Protein AF-A0A7J2R815-F1 (afdb_monomer)

Structure (mmCIF, N/CA/C/O backbone):
data_AF-A0A7J2R815-F1
#
_entry.id   AF-A0A7J2R815-F1
#
loop_
_atom_site.group_PDB
_atom_site.id
_atom_site.type_symbol
_atom_site.label_atom_id
_atom_site.label_alt_id
_atom_site.label_comp_id
_atom_site.label_asym_id
_atom_site.label_entity_id
_atom_site.label_seq_id
_atom_site.pdbx_PDB_ins_code
_atom_site.Cartn_x
_atom_site.Cartn_y
_atom_site.Cartn_z
_atom_site.occupancy
_atom_site.B_iso_or_equiv
_atom_site.auth_seq_id
_atom_site.auth_comp_id
_atom_site.auth_asym_id
_atom_site.auth_atom_id
_atom_site.pdbx_PDB_model_num
ATOM 1 N N . MET A 1 1 ? -17.327 7.620 0.508 1.00 47.50 1 MET A N 1
ATOM 2 C CA . MET A 1 1 ? -16.252 8.638 0.474 1.00 47.50 1 MET A CA 1
ATOM 3 C C . MET A 1 1 ? -15.097 8.064 -0.323 1.00 47.50 1 MET A C 1
ATOM 5 O O . MET A 1 1 ? -14.736 6.925 -0.070 1.00 47.50 1 MET A O 1
ATOM 9 N N . LYS A 1 2 ? -14.571 8.793 -1.310 1.00 45.84 2 LYS A N 1
ATOM 10 C CA . LYS A 1 2 ? -13.357 8.388 -2.034 1.00 45.84 2 LYS A CA 1
ATOM 11 C C . LYS A 1 2 ? -12.159 8.527 -1.089 1.00 45.84 2 LYS A C 1
ATOM 13 O O . LYS A 1 2 ? -12.088 9.512 -0.357 1.00 45.84 2 LYS A O 1
ATOM 18 N N . SER A 1 3 ? -11.288 7.519 -1.042 1.00 50.12 3 SER A N 1
ATOM 19 C CA . SER A 1 3 ? -10.104 7.509 -0.172 1.00 50.12 3 SER A CA 1
ATOM 20 C C . SER A 1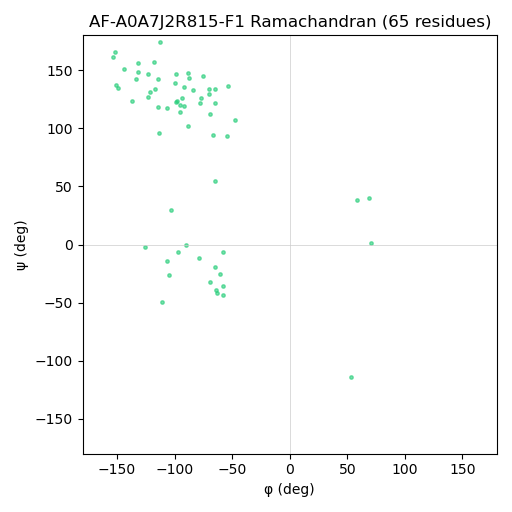 3 ? -9.255 8.775 -0.401 1.00 50.12 3 SER A C 1
ATOM 22 O O . SER A 1 3 ? -9.024 9.112 -1.561 1.00 50.12 3 SER A O 1
ATOM 24 N N . PRO A 1 4 ? -8.746 9.462 0.644 1.00 53.25 4 PRO A N 1
ATOM 25 C CA . PRO A 1 4 ? -7.920 10.675 0.519 1.00 53.25 4 PRO A CA 1
ATOM 26 C C . PRO A 1 4 ? -6.629 10.520 -0.304 1.00 53.25 4 PRO A C 1
ATOM 28 O O . PRO A 1 4 ? -5.931 11.499 -0.546 1.00 53.25 4 PRO A O 1
ATOM 31 N N . LEU A 1 5 ? -6.294 9.301 -0.729 1.00 54.78 5 LEU A N 1
ATOM 32 C CA . 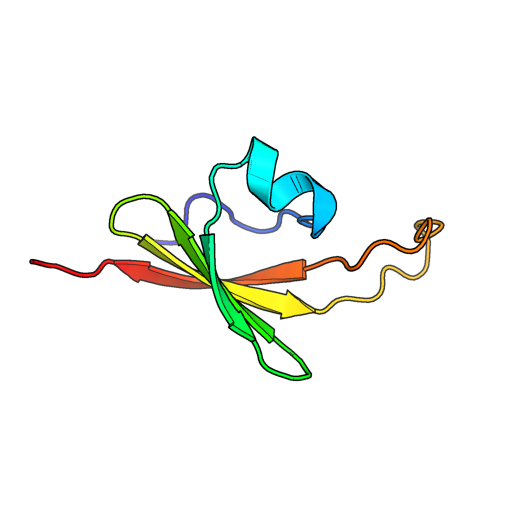LEU A 1 5 ? -5.139 8.991 -1.565 1.00 54.78 5 LEU A CA 1
ATOM 33 C C . LEU A 1 5 ? -5.519 8.735 -3.038 1.00 54.78 5 LEU A C 1
ATOM 35 O O . LEU A 1 5 ? -4.840 7.964 -3.720 1.00 54.78 5 LEU A O 1
ATOM 39 N N . GLU A 1 6 ? -6.594 9.360 -3.541 1.00 53.69 6 GLU A N 1
ATOM 40 C CA . GLU A 1 6 ? -6.969 9.300 -4.961 1.00 53.69 6 GLU A CA 1
ATOM 41 C C . GLU A 1 6 ? -5.745 9.582 -5.865 1.00 53.69 6 GLU A C 1
ATOM 43 O O . GLU A 1 6 ? -5.286 10.713 -6.007 1.00 53.69 6 GLU A O 1
ATOM 48 N N . ARG A 1 7 ? -5.253 8.511 -6.512 1.00 58.81 7 ARG A N 1
ATOM 49 C CA . ARG A 1 7 ? -4.316 8.482 -7.653 1.00 58.81 7 ARG A CA 1
ATOM 50 C C . ARG A 1 7 ? -2.872 8.930 -7.405 1.00 58.81 7 ARG A C 1
ATOM 52 O O . ARG A 1 7 ? -2.261 9.538 -8.282 1.00 58.81 7 ARG A O 1
ATOM 59 N N . ARG A 1 8 ? -2.269 8.566 -6.272 1.00 71.88 8 ARG A N 1
ATOM 60 C CA . ARG A 1 8 ? -0.803 8.629 -6.137 1.00 71.88 8 ARG A CA 1
ATOM 61 C C . ARG A 1 8 ? -0.157 7.295 -6.526 1.00 71.88 8 ARG A C 1
ATOM 63 O O . ARG A 1 8 ? -0.630 6.232 -6.126 1.00 71.88 8 ARG A O 1
ATOM 70 N N . PHE A 1 9 ? 0.927 7.364 -7.298 1.00 83.88 9 PHE A N 1
ATOM 71 C CA . PHE A 1 9 ? 1.881 6.265 -7.405 1.00 83.88 9 PHE A CA 1
ATOM 72 C C . PHE A 1 9 ? 2.752 6.260 -6.151 1.00 83.88 9 PHE A C 1
ATOM 74 O O . PHE A 1 9 ? 3.325 7.291 -5.801 1.00 83.88 9 PHE A O 1
ATOM 81 N N . ILE A 1 10 ? 2.815 5.122 -5.474 1.00 87.94 10 ILE A N 1
ATOM 82 C CA . ILE A 1 10 ? 3.585 4.933 -4.248 1.00 87.94 10 ILE A CA 1
ATOM 83 C C . ILE A 1 10 ? 4.689 3.936 -4.561 1.00 87.94 10 ILE A C 1
ATOM 85 O O . ILE A 1 10 ? 4.404 2.792 -4.925 1.00 87.94 10 ILE A O 1
ATOM 89 N N . ALA A 1 11 ? 5.939 4.361 -4.438 1.00 89.75 11 ALA A N 1
ATOM 90 C CA . ALA A 1 11 ? 7.063 3.448 -4.542 1.00 89.75 11 ALA A CA 1
ATOM 91 C C . ALA A 1 11 ? 7.169 2.610 -3.260 1.00 89.75 11 ALA A C 1
ATOM 93 O O . ALA A 1 11 ? 6.907 3.104 -2.161 1.00 89.75 11 ALA A O 1
ATOM 94 N N . ARG A 1 12 ? 7.574 1.339 -3.361 1.00 88.81 12 ARG A N 1
ATOM 95 C CA . ARG A 1 12 ? 7.738 0.475 -2.178 1.00 88.81 12 ARG A CA 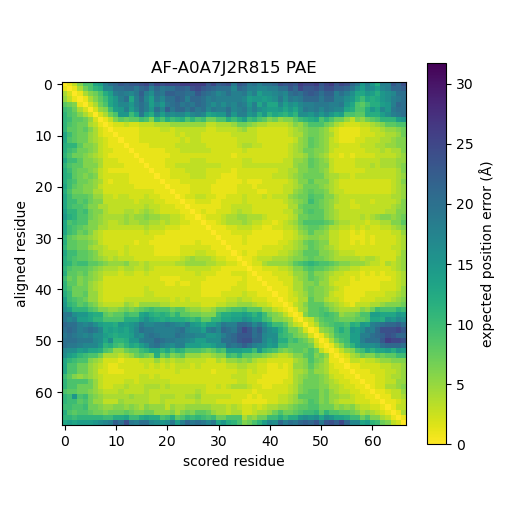1
ATOM 96 C C . ARG A 1 12 ? 8.723 1.078 -1.177 1.00 88.81 12 ARG A C 1
ATOM 98 O O . ARG A 1 12 ? 8.522 0.968 0.030 1.00 88.81 12 ARG A O 1
ATOM 105 N N . SER A 1 13 ? 9.769 1.737 -1.674 1.00 90.62 13 SER A N 1
ATOM 106 C CA . SER A 1 13 ? 10.742 2.452 -0.841 1.00 90.62 13 SER A CA 1
ATOM 107 C C . SER A 1 13 ? 10.126 3.588 -0.007 1.00 90.62 13 SER A C 1
ATOM 109 O O . SER A 1 13 ? 10.643 3.899 1.067 1.00 90.62 13 SER A O 1
ATOM 111 N N . GLU A 1 14 ? 8.994 4.162 -0.432 1.00 91.00 14 GLU A N 1
ATOM 112 C CA . GLU A 1 14 ? 8.283 5.213 0.304 1.00 91.00 14 GLU A CA 1
ATOM 113 C C . GLU A 1 14 ? 7.444 4.668 1.470 1.00 91.00 14 GLU A C 1
ATOM 115 O O . GLU A 1 14 ? 7.008 5.451 2.311 1.00 91.00 14 GLU A O 1
ATOM 120 N N . PHE A 1 15 ? 7.222 3.353 1.587 1.00 93.12 15 PHE A N 1
ATOM 121 C CA . PHE A 1 15 ? 6.315 2.801 2.607 1.00 93.12 15 PHE A CA 1
ATOM 122 C C . PHE A 1 15 ? 6.724 3.186 4.027 1.00 93.12 15 PHE A C 1
ATOM 124 O O . PHE A 1 15 ? 5.884 3.615 4.814 1.00 93.12 15 PHE A O 1
ATOM 131 N N . LYS A 1 16 ? 8.025 3.120 4.334 1.00 92.31 16 LYS A N 1
ATOM 132 C CA . LYS A 1 16 ? 8.549 3.510 5.650 1.00 92.31 16 LYS A CA 1
ATOM 133 C C . LYS A 1 16 ? 8.330 4.999 5.941 1.00 92.31 16 LYS A C 1
ATOM 135 O O . LYS A 1 16 ? 8.018 5.351 7.070 1.00 92.31 16 LYS A O 1
ATOM 140 N N . LEU A 1 17 ? 8.490 5.857 4.932 1.00 92.31 17 LEU A N 1
ATOM 141 C CA . LEU A 1 17 ? 8.274 7.306 5.043 1.00 92.31 17 LEU A CA 1
ATOM 142 C C . LEU A 1 17 ? 6.792 7.652 5.225 1.00 92.31 17 LEU A C 1
ATOM 144 O O . LEU A 1 17 ? 6.464 8.632 5.883 1.00 92.31 17 LEU A O 1
ATOM 148 N N . LEU A 1 18 ? 5.907 6.852 4.631 1.00 90.31 18 LEU A N 1
ATOM 149 C CA . LEU A 1 18 ? 4.458 7.034 4.684 1.00 90.31 18 LEU A CA 1
ATOM 150 C C . LEU A 1 18 ? 3.792 6.315 5.864 1.00 90.31 18 LEU A C 1
ATOM 152 O O . LEU A 1 18 ? 2.569 6.421 6.004 1.00 90.31 18 LEU A O 1
ATOM 156 N N . GLU A 1 19 ? 4.578 5.619 6.691 1.00 94.56 19 GLU A N 1
ATOM 157 C CA . GLU A 1 19 ? 4.110 4.804 7.820 1.00 94.56 19 GLU A CA 1
ATOM 158 C C . GLU A 1 19 ? 3.128 3.706 7.373 1.00 94.56 19 GLU A C 1
ATOM 160 O O . GLU A 1 19 ? 2.126 3.427 8.028 1.00 94.56 19 GLU A O 1
ATOM 165 N N . LEU A 1 20 ? 3.403 3.106 6.211 1.00 93.38 20 LEU A N 1
ATOM 166 C CA . LEU A 1 20 ? 2.641 1.991 5.658 1.00 93.38 20 LEU A CA 1
ATOM 167 C C . LEU A 1 20 ? 3.265 0.668 6.101 1.00 93.38 20 LEU A C 1
ATOM 169 O O . LEU A 1 20 ? 4.406 0.358 5.756 1.00 93.38 20 LEU A O 1
ATOM 173 N N . GLU A 1 21 ? 2.499 -0.136 6.828 1.00 95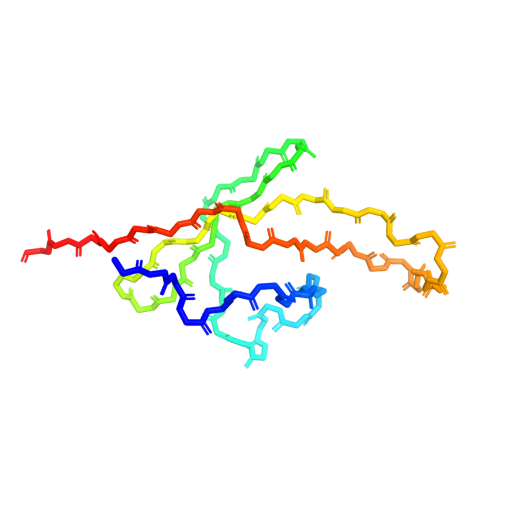.56 21 GLU A N 1
ATOM 174 C CA . GLU A 1 21 ? 2.902 -1.484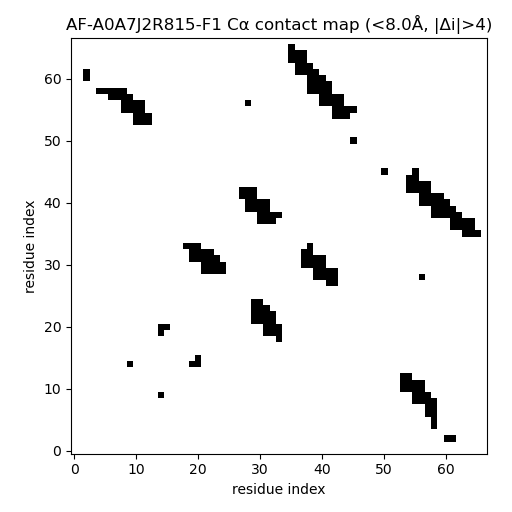 7.233 1.00 95.56 21 GLU A CA 1
ATOM 175 C C . GLU A 1 21 ? 2.393 -2.509 6.215 1.00 95.56 21 GLU A C 1
ATOM 177 O O . GLU A 1 21 ? 1.196 -2.548 5.932 1.00 95.56 21 GLU A O 1
ATOM 182 N N . GLU A 1 22 ? 3.274 -3.355 5.669 1.00 94.81 22 GLU A N 1
ATOM 183 C CA . GLU A 1 22 ? 2.866 -4.476 4.810 1.00 94.81 22 GLU A CA 1
ATOM 184 C C . GLU A 1 22 ? 2.149 -5.545 5.644 1.00 94.81 22 GLU A C 1
ATOM 186 O O . GLU A 1 22 ? 2.650 -5.982 6.678 1.00 94.81 22 GLU A O 1
ATOM 191 N N . ILE A 1 23 ? 0.971 -5.966 5.189 1.00 95.62 23 ILE A N 1
ATOM 192 C CA . ILE A 1 23 ? 0.115 -6.923 5.901 1.00 95.62 23 ILE A CA 1
ATOM 193 C C . ILE A 1 23 ? 0.079 -8.236 5.153 1.00 95.62 23 ILE A C 1
ATOM 195 O O . ILE A 1 23 ? 0.285 -9.297 5.733 1.00 95.62 23 ILE A O 1
ATOM 199 N N . GLU A 1 24 ? -0.174 -8.145 3.852 1.00 95.31 24 GLU A N 1
ATOM 200 C CA . GLU A 1 24 ? -0.272 -9.300 2.984 1.00 95.31 24 GLU A CA 1
ATOM 201 C C . GLU A 1 24 ? 0.143 -8.913 1.573 1.00 95.31 24 GLU A C 1
ATOM 203 O O . GLU A 1 24 ? -0.219 -7.842 1.082 1.00 95.31 24 GLU A O 1
ATOM 208 N N . LYS A 1 25 ? 0.919 -9.781 0.925 1.00 94.19 25 LYS A N 1
ATOM 209 C CA . LYS A 1 25 ? 1.483 -9.535 -0.398 1.00 94.19 25 LYS A CA 1
ATOM 210 C C . LYS A 1 25 ? 1.063 -10.633 -1.362 1.00 94.19 25 LYS A C 1
ATOM 212 O O . LYS A 1 25 ? 1.349 -11.805 -1.134 1.00 94.19 25 LYS A O 1
ATOM 217 N N . PHE A 1 26 ? 0.493 -10.211 -2.481 1.00 93.12 26 PHE A N 1
ATOM 218 C CA . PHE A 1 26 ? 0.153 -11.049 -3.620 1.00 93.12 26 PHE A CA 1
ATOM 219 C C . PHE A 1 26 ? 1.030 -10.675 -4.819 1.00 93.12 26 PHE A C 1
ATOM 221 O O . PHE A 1 26 ? 1.819 -9.727 -4.780 1.00 93.12 26 PHE A O 1
ATOM 228 N N . GLU A 1 27 ? 0.911 -11.436 -5.904 1.00 89.06 27 GLU A N 1
ATOM 229 C CA . GLU A 1 27 ? 1.689 -11.198 -7.122 1.00 89.06 27 GLU A CA 1
ATOM 230 C C . GLU A 1 27 ? 1.372 -9.832 -7.760 1.00 89.06 27 GLU A C 1
ATOM 232 O O . GLU A 1 27 ? 2.279 -9.107 -8.182 1.00 89.06 27 GLU A O 1
ATOM 237 N N . SER A 1 28 ? 0.088 -9.462 -7.789 1.00 89.00 28 SER A N 1
ATOM 238 C CA . SER A 1 28 ? -0.429 -8.281 -8.492 1.00 89.00 28 SER A CA 1
ATOM 239 C C . SER A 1 28 ? -0.839 -7.124 -7.575 1.00 89.00 28 SER A C 1
ATOM 241 O O . SER A 1 28 ? -1.002 -6.002 -8.057 1.00 89.00 28 SER A O 1
ATOM 243 N N . PHE A 1 29 ? -0.976 -7.346 -6.266 1.00 93.25 29 PHE A N 1
ATOM 244 C CA . PHE A 1 29 ? -1.323 -6.302 -5.301 1.00 93.25 29 PHE A CA 1
ATOM 245 C C . PHE A 1 29 ? -0.758 -6.592 -3.905 1.00 93.25 29 PHE A C 1
ATOM 247 O O . PHE A 1 29 ? -0.328 -7.702 -3.600 1.00 93.25 29 PHE A O 1
ATOM 254 N N . ILE A 1 30 ? -0.755 -5.578 -3.048 1.00 95.06 30 ILE A N 1
ATOM 255 C CA . ILE A 1 30 ? -0.352 -5.664 -1.648 1.00 95.06 30 ILE A CA 1
ATOM 256 C C . ILE A 1 30 ? -1.384 -4.956 -0.777 1.00 95.06 30 ILE A C 1
ATOM 258 O O . ILE A 1 30 ? -1.929 -3.923 -1.162 1.00 95.06 30 ILE A O 1
ATOM 262 N N . ILE A 1 31 ? -1.654 -5.511 0.397 1.00 94.50 31 ILE A N 1
ATOM 263 C CA . ILE A 1 31 ? 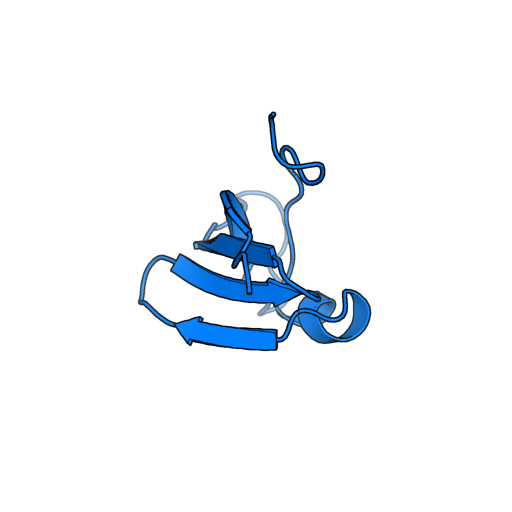-2.475 -4.871 1.416 1.00 94.50 31 ILE A CA 1
ATOM 264 C C . ILE A 1 31 ? -1.530 -4.238 2.429 1.00 94.50 31 ILE A C 1
ATOM 266 O O . ILE A 1 31 ? -0.700 -4.923 3.033 1.00 94.50 31 ILE A O 1
ATOM 270 N N . VAL A 1 32 ? -1.669 -2.929 2.622 1.00 95.19 32 VAL A N 1
ATOM 271 C CA . VAL A 1 32 ? -0.918 -2.178 3.630 1.00 95.19 32 VAL A CA 1
ATOM 272 C C . VAL A 1 32 ? -1.854 -1.563 4.659 1.00 95.19 32 VAL A C 1
ATOM 274 O O . VAL A 1 32 ? -3.041 -1.344 4.407 1.00 95.19 32 VAL A O 1
ATOM 277 N N . ARG A 1 33 ? -1.320 -1.274 5.840 1.00 94.19 33 ARG A N 1
ATOM 278 C CA . ARG A 1 33 ? -2.034 -0.612 6.927 1.00 94.19 33 ARG A CA 1
ATOM 279 C C . ARG A 1 33 ? -1.431 0.750 7.214 1.00 94.19 33 ARG A C 1
ATOM 281 O O . ARG A 1 33 ? -0.214 0.885 7.242 1.00 94.19 33 ARG A O 1
ATOM 288 N N . LYS A 1 34 ? -2.307 1.701 7.527 1.00 92.38 34 LYS A N 1
ATOM 289 C CA . LYS A 1 34 ? -1.971 2.934 8.237 1.00 92.38 34 LYS A CA 1
ATOM 290 C C . LYS A 1 34 ? -3.048 3.194 9.281 1.00 92.38 34 LYS A C 1
ATOM 292 O O . LYS A 1 34 ? -4.227 3.217 8.940 1.00 92.38 34 LYS A O 1
ATOM 297 N N . ASP A 1 35 ? -2.671 3.326 10.547 1.00 90.19 35 ASP A N 1
ATOM 298 C CA . ASP A 1 35 ? -3.611 3.515 11.659 1.00 90.19 35 ASP A CA 1
ATOM 299 C C . ASP A 1 35 ? -4.719 2.435 11.717 1.00 90.19 35 ASP A C 1
ATOM 301 O O . ASP A 1 35 ? -4.446 1.252 11.980 1.00 90.19 35 ASP A O 1
ATOM 305 N N . LYS A 1 36 ? -5.979 2.837 11.493 1.00 89.56 36 LYS A N 1
ATOM 306 C CA . LYS A 1 36 ? -7.170 1.971 11.388 1.00 89.56 36 LYS A CA 1
ATOM 307 C C . LYS A 1 36 ? -7.549 1.641 9.936 1.00 89.56 36 LYS A C 1
ATOM 309 O O . LYS A 1 36 ? -8.439 0.821 9.717 1.00 89.56 36 LYS A O 1
ATOM 314 N N . GLY A 1 37 ? -6.878 2.257 8.967 1.00 90.44 37 GLY A N 1
ATOM 315 C CA . GLY A 1 37 ? -7.109 2.084 7.541 1.00 90.44 37 GLY A CA 1
ATOM 316 C C . GLY A 1 37 ? -6.314 0.924 6.948 1.00 90.44 37 GLY A C 1
ATOM 317 O O . GLY A 1 37 ? -5.161 0.666 7.311 1.00 90.44 37 GLY A O 1
ATOM 318 N N . ARG A 1 38 ? -6.938 0.227 6.004 1.00 93.00 38 ARG A N 1
ATOM 319 C CA . ARG A 1 38 ? -6.321 -0.772 5.134 1.00 93.00 38 ARG A CA 1
ATOM 320 C C . ARG A 1 38 ? -6.426 -0.284 3.699 1.00 93.00 38 ARG A C 1
ATOM 322 O O . ARG A 1 38 ? -7.489 0.158 3.272 1.00 93.00 38 ARG A O 1
ATOM 329 N N . TYR A 1 39 ? -5.323 -0.375 2.969 1.00 92.75 39 TYR A N 1
ATOM 330 C CA . TYR A 1 39 ? -5.225 0.058 1.580 1.00 92.75 39 TYR A CA 1
ATOM 331 C C . TYR A 1 39 ? -4.821 -1.127 0.723 1.00 92.75 39 TYR A C 1
ATOM 333 O O . TYR A 1 39 ? -3.852 -1.819 1.041 1.00 92.75 39 TYR A O 1
ATOM 341 N N . ILE A 1 40 ? -5.540 -1.332 -0.375 1.00 92.81 40 ILE A N 1
ATOM 342 C CA . ILE A 1 40 ? -5.176 -2.307 -1.396 1.00 92.81 40 ILE A CA 1
ATOM 343 C C . ILE A 1 40 ? -4.411 -1.556 -2.481 1.00 92.81 40 ILE A C 1
ATOM 345 O O . ILE A 1 40 ? -4.964 -0.680 -3.151 1.00 92.81 40 ILE A O 1
ATOM 349 N N . LEU A 1 41 ? -3.126 -1.875 -2.630 1.00 92.62 41 LEU A N 1
ATOM 350 C CA . LEU A 1 41 ? -2.239 -1.257 -3.606 1.00 92.62 41 LEU A CA 1
ATOM 351 C C . LEU A 1 41 ? -1.961 -2.234 -4.750 1.00 92.62 41 LEU A C 1
ATOM 353 O O . LEU A 1 41 ? -1.354 -3.280 -4.539 1.00 92.62 41 LEU A O 1
ATOM 357 N N . GLN A 1 42 ? -2.359 -1.898 -5.972 1.00 92.56 42 GLN A N 1
ATOM 358 C CA . GLN A 1 42 ? -2.060 -2.689 -7.162 1.00 92.56 42 GLN A CA 1
ATOM 359 C C . GLN A 1 42 ? -0.680 -2.338 -7.705 1.00 92.56 42 GLN A C 1
ATOM 361 O O . GLN A 1 42 ? -0.355 -1.161 -7.862 1.00 92.56 42 GLN A O 1
ATOM 366 N N . LYS A 1 43 ? 0.124 -3.358 -8.011 1.00 91.19 43 LYS A N 1
ATOM 367 C CA . LYS A 1 43 ? 1.440 -3.194 -8.627 1.00 91.19 43 LYS A CA 1
ATOM 368 C C . LYS A 1 43 ? 1.287 -2.599 -10.027 1.00 91.19 43 LYS A C 1
ATOM 370 O O . LYS A 1 43 ? 0.477 -3.072 -10.819 1.00 91.19 43 LYS A O 1
ATOM 375 N N . VAL A 1 44 ? 2.098 -1.599 -10.347 1.00 88.06 44 VAL A N 1
ATOM 376 C CA . VAL A 1 44 ? 2.107 -0.931 -11.653 1.00 88.06 44 VAL A CA 1
ATOM 377 C C . VAL A 1 44 ? 3.530 -0.817 -12.189 1.00 88.06 44 VAL A C 1
ATOM 379 O O . VAL A 1 44 ? 4.491 -0.681 -11.432 1.00 88.06 44 VAL A O 1
ATOM 382 N N . PHE A 1 45 ? 3.658 -0.864 -13.513 1.00 79.19 45 PHE A N 1
ATOM 383 C CA . PHE A 1 45 ? 4.922 -0.680 -14.222 1.00 79.19 45 PHE A CA 1
ATOM 384 C C . PHE A 1 45 ? 4.840 0.622 -15.025 1.00 79.19 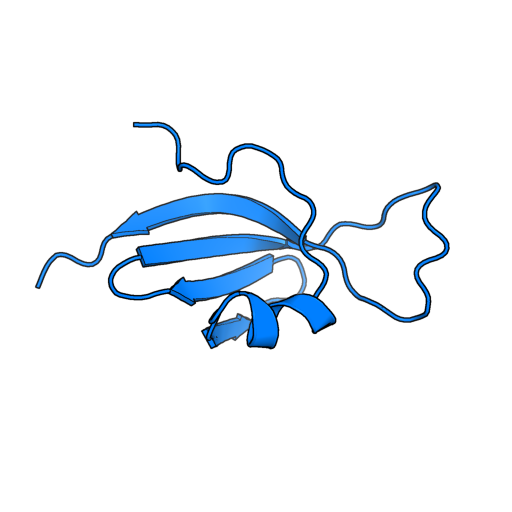45 PHE A C 1
ATOM 386 O O . PHE A 1 45 ? 4.257 0.627 -16.111 1.00 79.19 45 PHE A O 1
ATOM 393 N N . PRO A 1 46 ? 5.337 1.752 -14.494 1.00 65.50 46 PRO A N 1
ATOM 394 C CA . PRO A 1 46 ? 5.313 3.006 -15.233 1.00 65.50 46 PRO A CA 1
ATOM 395 C C . PRO A 1 46 ? 6.206 2.897 -16.477 1.00 65.50 46 PRO A C 1
ATOM 397 O O . PRO A 1 46 ? 7.399 2.639 -16.367 1.00 65.50 46 PRO A O 1
ATOM 400 N N . LEU A 1 47 ? 5.627 3.116 -17.662 1.00 66.00 47 LEU A N 1
ATOM 401 C CA . LEU A 1 47 ? 6.324 3.008 -18.954 1.00 66.00 47 LEU A CA 1
ATOM 402 C C . LEU A 1 47 ? 7.449 4.046 -19.140 1.00 66.00 47 LEU A C 1
ATOM 404 O O . LEU A 1 47 ? 8.301 3.864 -20.002 1.00 66.00 47 LEU A O 1
ATOM 408 N N . SER A 1 48 ? 7.443 5.138 -18.367 1.00 60.62 48 SER A N 1
ATOM 409 C CA . SER A 1 48 ? 8.319 6.303 -18.569 1.00 60.62 48 SER A CA 1
ATOM 410 C C . SER A 1 48 ? 9.146 6.707 -17.348 1.00 60.62 48 SER A C 1
ATOM 412 O O . SER A 1 48 ? 9.907 7.667 -17.420 1.00 60.62 48 SER A O 1
ATOM 414 N N . VAL A 1 49 ? 8.979 6.030 -16.213 1.00 57.44 49 VAL A N 1
ATOM 415 C CA . VAL A 1 49 ? 9.842 6.248 -15.051 1.00 57.44 49 VAL A CA 1
ATOM 416 C C . VAL A 1 49 ? 10.916 5.187 -15.161 1.00 57.44 49 VAL A C 1
ATOM 418 O O . VAL A 1 49 ? 10.583 4.004 -15.174 1.00 57.44 49 VAL A O 1
ATOM 421 N N . GLU A 1 50 ? 12.185 5.588 -15.258 1.00 54.81 50 GLU A N 1
ATOM 422 C CA . GLU A 1 50 ? 13.298 4.681 -14.987 1.00 54.81 50 GLU A CA 1
ATOM 423 C C . GLU A 1 50 ? 13.062 4.106 -13.591 1.00 54.81 50 GLU A C 1
ATOM 425 O O . GLU A 1 50 ? 13.368 4.729 -12.572 1.00 54.81 50 GLU A O 1
ATOM 430 N N . ALA A 1 51 ? 12.418 2.943 -13.530 1.00 58.44 51 ALA A N 1
ATOM 431 C CA . ALA A 1 51 ? 12.227 2.220 -12.300 1.00 58.44 51 ALA A CA 1
ATOM 432 C C . ALA A 1 51 ? 13.632 1.793 -11.896 1.00 58.44 51 ALA A C 1
ATOM 434 O O . ALA A 1 51 ? 14.150 0.799 -12.400 1.00 58.44 51 ALA A O 1
ATOM 435 N N . LYS A 1 52 ? 14.283 2.602 -11.052 1.00 60.97 52 LYS A N 1
ATOM 436 C CA . LYS A 1 52 ? 15.608 2.361 -10.466 1.00 60.97 52 LYS A CA 1
ATOM 437 C C . LYS A 1 52 ? 15.564 1.140 -9.533 1.00 60.97 52 LYS A C 1
ATOM 439 O O . LYS A 1 52 ? 15.846 1.248 -8.347 1.00 60.97 52 LYS A O 1
ATOM 444 N N . GLY A 1 53 ? 15.104 -0.001 -10.039 1.00 71.06 53 GLY A N 1
ATOM 445 C CA . GLY A 1 53 ? 14.816 -1.220 -9.290 1.00 71.06 53 GLY A CA 1
ATOM 446 C C . GLY A 1 53 ? 13.597 -1.154 -8.366 1.00 71.06 53 GLY A C 1
ATOM 447 O O . GLY A 1 53 ? 13.330 -2.139 -7.683 1.00 71.06 53 GLY A O 1
ATOM 448 N N . ASP A 1 54 ? 12.861 -0.038 -8.317 1.00 82.25 54 ASP A N 1
ATOM 449 C CA . ASP A 1 54 ? 11.749 0.118 -7.375 1.00 82.25 54 ASP A CA 1
ATOM 450 C C . ASP A 1 54 ? 10.416 -0.407 -7.929 1.00 82.25 54 ASP A C 1
ATOM 452 O O . ASP A 1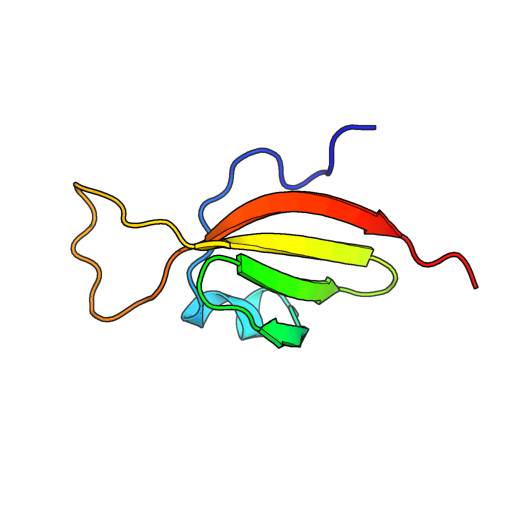 54 ? 10.139 -0.338 -9.130 1.00 82.25 54 ASP A O 1
ATOM 456 N N . ILE A 1 55 ? 9.581 -0.929 -7.031 1.00 87.44 55 ILE A N 1
ATOM 457 C CA . ILE A 1 55 ? 8.250 -1.441 -7.353 1.00 87.44 55 ILE A CA 1
ATOM 458 C C . ILE A 1 55 ? 7.236 -0.358 -7.021 1.00 87.44 55 ILE A C 1
ATOM 460 O O . ILE A 1 55 ? 7.144 0.089 -5.879 1.00 87.44 55 ILE A O 1
ATOM 464 N N . TRP A 1 56 ? 6.444 0.020 -8.014 1.00 89.81 56 TRP A N 1
ATOM 465 C CA . TRP A 1 56 ? 5.427 1.048 -7.874 1.00 89.81 56 TRP A CA 1
ATOM 466 C C . TRP A 1 56 ? 4.054 0.431 -7.665 1.00 89.81 56 TRP A C 1
ATOM 468 O O . TRP A 1 56 ? 3.737 -0.622 -8.225 1.00 89.81 56 TRP A O 1
ATOM 478 N N . TYR A 1 57 ? 3.228 1.120 -6.888 1.00 91.06 57 TYR A N 1
ATOM 479 C CA . TYR A 1 57 ? 1.849 0.738 -6.648 1.00 91.06 57 TYR A CA 1
ATOM 480 C C . TYR A 1 57 ? 0.896 1.917 -6.818 1.00 91.06 57 TYR A C 1
ATOM 482 O O . TYR A 1 57 ? 1.279 3.073 -6.652 1.00 91.06 57 TYR A O 1
ATOM 490 N N . THR A 1 58 ? -0.365 1.625 -7.112 1.00 89.31 58 THR A N 1
ATOM 491 C CA . THR A 1 58 ? -1.471 2.584 -7.042 1.00 89.31 58 THR A CA 1
ATOM 492 C C . THR A 1 58 ? -2.548 2.058 -6.105 1.00 89.31 58 THR A C 1
ATOM 494 O O . THR A 1 58 ? -2.748 0.850 -6.012 1.00 89.31 58 THR A O 1
ATOM 497 N N . ILE A 1 59 ? -3.238 2.941 -5.392 1.00 89.81 59 ILE A N 1
ATOM 498 C CA . ILE A 1 59 ? -4.320 2.536 -4.490 1.00 89.81 59 ILE A CA 1
ATOM 499 C C . ILE A 1 59 ? -5.565 2.248 -5.317 1.00 89.81 59 ILE A C 1
ATOM 501 O O . ILE A 1 59 ? -6.053 3.130 -6.023 1.00 89.81 59 ILE A O 1
ATOM 505 N N . ILE A 1 60 ? -6.075 1.024 -5.203 1.00 89.62 60 ILE A N 1
ATOM 506 C CA . ILE A 1 60 ? -7.297 0.594 -5.890 1.00 89.62 60 ILE A CA 1
ATOM 507 C C . ILE A 1 60 ? -8.496 0.505 -4.951 1.00 89.62 60 ILE A C 1
ATOM 509 O O . ILE A 1 60 ? -9.622 0.674 -5.407 1.00 89.62 60 ILE A O 1
ATOM 513 N N . ASP A 1 61 ? -8.264 0.286 -3.655 1.00 89.12 61 ASP A N 1
ATOM 514 C CA . ASP A 1 61 ? -9.338 0.226 -2.668 1.00 89.12 61 ASP A CA 1
ATOM 515 C C . ASP A 1 61 ? -8.858 0.608 -1.261 1.00 89.12 61 ASP A C 1
ATOM 517 O O . ASP A 1 61 ? -7.657 0.603 -0.959 1.00 89.12 61 ASP A O 1
ATOM 521 N N . TYR A 1 62 ? -9.814 0.951 -0.404 1.00 88.75 62 TYR A N 1
ATOM 522 C CA . TYR A 1 62 ? -9.612 1.383 0.969 1.00 88.75 62 TYR A CA 1
ATOM 523 C C . TYR A 1 62 ? -10.788 0.982 1.855 1.00 88.75 62 TYR A C 1
ATOM 525 O O . TYR A 1 62 ? -11.942 1.252 1.527 1.00 88.75 62 TYR A O 1
ATOM 533 N N . TYR A 1 63 ? -10.484 0.452 3.037 1.00 87.94 63 TYR A N 1
ATOM 534 C CA . TYR A 1 63 ? -11.480 0.214 4.076 1.00 87.94 63 TYR A CA 1
ATOM 535 C C . TYR A 1 63 ? -10.910 0.471 5.471 1.00 87.94 63 TYR A C 1
ATOM 537 O O . TYR A 1 63 ? -9.718 0.298 5.726 1.00 87.94 63 TYR A O 1
ATOM 545 N N . GLU A 1 64 ? -11.774 0.876 6.397 1.00 90.19 64 GLU A N 1
ATOM 546 C CA . GLU A 1 64 ? -11.425 1.061 7.806 1.00 90.19 64 GLU A CA 1
ATOM 547 C C . GLU A 1 64 ? -11.877 -0.136 8.630 1.00 90.19 64 GLU A C 1
ATOM 549 O O . GLU A 1 64 ? -12.981 -0.652 8.458 1.00 90.19 64 GLU A O 1
ATOM 554 N N . VAL A 1 65 ? -11.031 -0.561 9.565 1.00 85.69 65 VAL A N 1
ATOM 555 C CA . VAL A 1 65 ? -11.411 -1.567 10.555 1.00 85.69 65 VAL A CA 1
ATOM 556 C C . VAL A 1 65 ? -12.024 -0.842 11.750 1.00 85.69 65 VAL A C 1
ATOM 558 O O . VAL A 1 65 ? -11.309 -0.268 12.577 1.00 85.69 65 VAL A O 1
ATOM 561 N N . LEU A 1 66 ? -13.356 -0.858 11.827 1.00 82.06 66 LEU A N 1
ATOM 562 C CA . LEU A 1 66 ? -14.099 -0.415 13.004 1.00 82.06 66 LEU A CA 1
ATOM 563 C C . LEU A 1 66 ? -13.850 -1.433 14.125 1.00 82.06 66 LEU A C 1
ATOM 565 O O . LEU A 1 66 ? -14.225 -2.598 14.004 1.00 82.06 66 LEU A O 1
ATOM 569 N N . LYS A 1 67 ? -13.136 -1.003 15.165 1.00 64.88 67 LYS A N 1
ATOM 570 C CA . LYS A 1 67 ? -13.037 -1.738 16.429 1.00 64.88 67 LYS A CA 1
ATOM 571 C C . LYS A 1 67 ? -14.216 -1.395 17.318 1.00 64.88 67 LYS A C 1
ATOM 573 O O . LYS A 1 67 ? -14.593 -0.201 17.307 1.00 64.88 67 LYS A O 1
#

Solvent-accessible surface area (backbone atoms only — not comparable to full-atom values): 4133 Å² total; per-residue (Å²): 133,82,62,97,62,79,81,47,80,43,46,58,84,46,27,74,81,69,56,44,42,84,74,49,78,58,97,60,34,34,35,31,34,45,97,57,37,37,37,36,27,35,60,50,81,66,93,82,55,85,61,84,84,59,56,32,24,33,62,77,48,73,52,70,64,84,126

Foldseek 3Di:
DPPPQPDDKDWPVCCVVVVWAFDDDDPFWTWTDDDQKIWIWGWDDDPPDPCPVIIITTTPDMDGDDD

Sequence (67 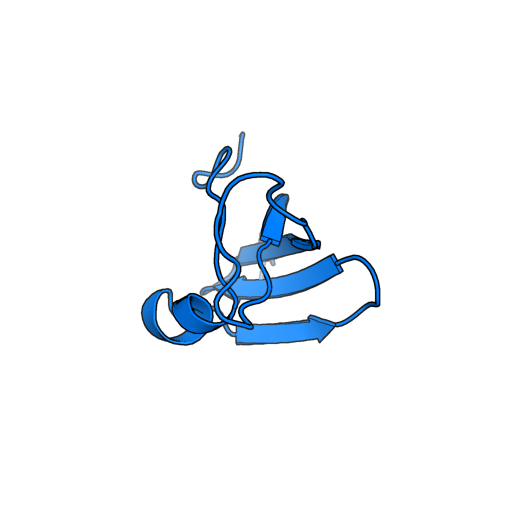aa):
MKSPLERRFIARSEFKLLELEEIEKFESFIIVRKDKGRYILQKVFPLSVEAKGDIWYTIIDYYEVLK

pLDDT: mean 82.54, std 14.79, range [45.84, 95.62]

Secondary structure (DSSP, 8-state):
---TTTT-EEEGGGTTTTTPEEEEE-SSEEEEEETTEEEEEEEE--TTS--SSPPEEEEEEEEE---

Nearest PDB structures (foldseek):
  2ks0-assembly1_B  TM=3.910E-01  e=6.370E-01  Desulfitobacterium hafniense Y51
  3rh7-assembly2_D  TM=3.460E-01  e=2.615E+00  Sinorhizobium meliloti 1021
  4f07-assembly6_L  TM=3.803E-01  e=2.023E+00  Pseudomonas sp. Y2
  3nfw-assembly1_A  TM=3.478E-01  e=4.370E+00  Mycolicibacterium thermoresistibile ATCC 19527

Mean predicted aligned error: 6.49 Å

Radius of gyration: 11.99 Å; Cα contacts (8 Å, |Δi|>4): 112; chains: 1; bounding box: 32×22×35 Å